Protein AF-A0A528F9V3-F1 (afdb_monomer_lite)

Sequence (70 aa):
IYHFSESQGLEIDTLIHEEGAGQLEINLRHGDPIELADQVFMFKRTIREAALKHEIYATFMAKPIQGQPG

Radius of gyration: 12.8 Å; chains: 1; bounding box: 26×20×33 Å

Secondary structure (DSSP, 8-state):
-HHHHHHTT--EEEEEE-SSTT-EEEEEPP--HHHHHHHHHHHHHHHHHHHHHTT------S-SSTTS--

Foldseek 3Di:
DVVLCVVVVFDWDDWDADQFDVDIDIDGDDDDPVVVVVSVVVVVVSVQVVQVVVVHGDDPDCDPDPPTHD

pLDDT: mean 91.82, std 3.21, range [80.94, 96.44]

Structure (mmCIF, N/CA/C/O backbone):
data_AF-A0A528F9V3-F1
#
_entry.id   AF-A0A528F9V3-F1
#
loop_
_atom_site.group_PDB
_atom_site.id
_atom_site.type_symbol
_atom_site.label_atom_id
_atom_site.label_alt_id
_atom_site.label_comp_id
_atom_site.label_asym_id
_atom_site.label_entity_id
_atom_site.label_seq_id
_atom_site.pdbx_PDB_ins_code
_atom_site.Cartn_x
_atom_site.Cartn_y
_atom_site.Cartn_z
_atom_site.occupancy
_atom_site.B_iso_or_equiv
_atom_site.auth_seq_id
_atom_site.auth_comp_id
_atom_site.auth_asym_id
_atom_site.auth_atom_id
_atom_site.pdbx_PDB_model_num
ATOM 1 N N . ILE A 1 1 ? -6.125 7.828 -3.965 1.00 87.38 1 ILE A N 1
ATOM 2 C CA . ILE A 1 1 ? -5.671 6.979 -2.835 1.00 87.38 1 ILE A CA 1
ATOM 3 C C . ILE A 1 1 ? -5.974 7.646 -1.497 1.00 87.38 1 ILE A C 1
ATOM 5 O O . ILE A 1 1 ? -6.839 7.126 -0.813 1.00 87.38 1 ILE A O 1
ATOM 9 N N . TYR A 1 2 ? -5.404 8.817 -1.177 1.00 88.12 2 TYR A N 1
ATOM 10 C CA . TYR A 1 2 ? -5.660 9.520 0.097 1.00 88.12 2 TYR A CA 1
ATOM 11 C C . TYR A 1 2 ? -7.141 9.641 0.480 1.00 88.12 2 TYR A C 1
ATOM 13 O O . TYR A 1 2 ? -7.519 9.162 1.537 1.00 88.12 2 TYR A O 1
ATOM 21 N N . HIS A 1 3 ? -7.994 10.152 -0.414 1.00 89.94 3 HIS A N 1
ATOM 22 C CA . HIS A 1 3 ? -9.436 10.269 -0.151 1.00 89.94 3 HIS A CA 1
ATOM 23 C C . HIS A 1 3 ? -10.114 8.930 0.202 1.00 89.94 3 HIS A C 1
ATOM 25 O O . HIS A 1 3 ? -10.969 8.864 1.080 1.00 89.94 3 HIS A O 1
ATOM 31 N N . PHE A 1 4 ? -9.717 7.845 -0.469 1.00 89.88 4 PHE A N 1
ATOM 32 C CA . PHE A 1 4 ? -10.263 6.516 -0.196 1.00 89.88 4 PHE A CA 1
ATOM 33 C C . PHE A 1 4 ? -9.785 5.991 1.159 1.00 89.88 4 PHE A C 1
ATOM 35 O O . PHE A 1 4 ? -10.591 5.464 1.918 1.00 89.88 4 PHE A O 1
ATOM 42 N N . SER A 1 5 ? -8.503 6.163 1.479 1.00 89.56 5 SER A N 1
ATOM 43 C CA . SER A 1 5 ? -7.927 5.734 2.756 1.00 89.56 5 SER A CA 1
ATOM 44 C C . SER A 1 5 ? -8.485 6.527 3.938 1.00 89.56 5 SER A C 1
ATOM 46 O O . SER A 1 5 ? -8.896 5.927 4.925 1.00 89.56 5 SER A O 1
ATOM 48 N N . GLU A 1 6 ? -8.611 7.848 3.806 1.00 88.62 6 GLU A N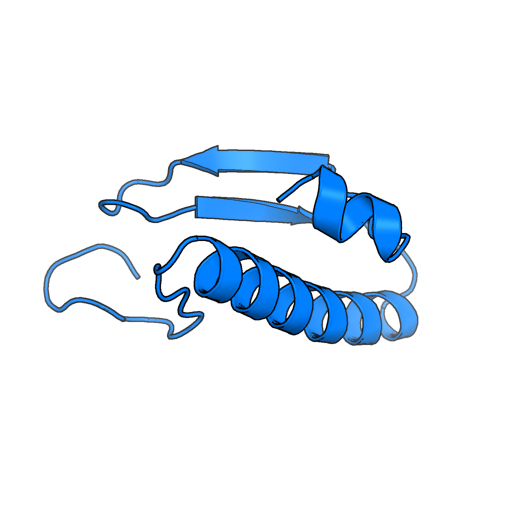 1
ATOM 49 C CA . GLU A 1 6 ? -9.209 8.720 4.822 1.00 88.62 6 GLU A CA 1
ATOM 50 C C . GLU A 1 6 ? -10.665 8.325 5.112 1.00 88.62 6 GLU A C 1
ATOM 52 O O . GLU A 1 6 ? -11.055 8.205 6.271 1.00 88.62 6 GLU A O 1
ATOM 57 N N . SER A 1 7 ? -11.448 7.997 4.076 1.00 87.88 7 SER A N 1
ATOM 58 C CA . SER A 1 7 ? -12.827 7.510 4.250 1.00 87.88 7 SER A CA 1
ATOM 59 C C . SER A 1 7 ? -12.934 6.180 5.012 1.00 87.88 7 SER A C 1
ATOM 61 O O . SER A 1 7 ? -14.003 5.847 5.518 1.00 87.88 7 SER A O 1
ATOM 63 N N . GLN A 1 8 ? -11.835 5.424 5.091 1.00 85.94 8 GLN A N 1
ATOM 64 C CA . GLN A 1 8 ? -11.720 4.152 5.809 1.00 85.94 8 GLN A CA 1
ATOM 65 C C . GLN A 1 8 ? -11.011 4.311 7.164 1.00 85.94 8 GLN A C 1
ATOM 67 O O . GLN A 1 8 ? -10.777 3.314 7.842 1.00 85.94 8 GLN A O 1
ATOM 72 N N . GLY A 1 9 ? -10.641 5.538 7.555 1.00 86.38 9 GLY A N 1
ATOM 73 C CA . GLY A 1 9 ? -9.867 5.800 8.771 1.00 86.38 9 GLY A CA 1
ATOM 74 C C . GLY A 1 9 ? -8.419 5.300 8.708 1.00 86.38 9 GLY A C 1
ATOM 75 O O . GLY A 1 9 ? -7.805 5.093 9.749 1.00 86.38 9 GLY A O 1
ATOM 76 N N . LEU A 1 10 ? -7.875 5.074 7.507 1.00 87.88 10 LEU A N 1
ATOM 77 C CA . LEU A 1 10 ? -6.502 4.613 7.306 1.00 87.88 10 LEU A CA 1
ATOM 78 C C . LEU A 1 10 ? -5.559 5.809 7.157 1.00 87.88 10 LEU A C 1
ATOM 80 O O . LEU A 1 10 ? -5.636 6.551 6.172 1.00 87.88 10 LEU A O 1
ATOM 84 N N . GLU A 1 11 ? -4.639 5.965 8.106 1.00 85.69 11 GLU A N 1
ATOM 85 C CA . GLU A 1 11 ? -3.612 7.004 8.057 1.00 85.69 11 GLU A CA 1
ATOM 86 C C . GLU A 1 11 ? -2.411 6.544 7.217 1.00 85.69 11 GLU A C 1
ATOM 88 O O . GLU A 1 11 ? -1.724 5.575 7.547 1.00 85.69 11 GLU A O 1
ATOM 93 N N . ILE A 1 12 ? -2.157 7.257 6.118 1.00 87.19 12 ILE A N 1
ATOM 94 C CA . ILE A 1 12 ? -0.969 7.075 5.279 1.00 87.19 12 ILE A CA 1
ATOM 95 C C . ILE A 1 12 ? 0.079 8.099 5.707 1.00 87.19 12 ILE A C 1
ATOM 97 O O . ILE A 1 12 ? -0.205 9.295 5.706 1.00 87.19 12 ILE A O 1
ATOM 101 N N . ASP A 1 13 ? 1.293 7.641 6.003 1.00 87.69 13 ASP A N 1
ATOM 102 C CA . ASP A 1 13 ? 2.417 8.519 6.334 1.00 87.69 13 ASP A CA 1
ATOM 103 C C . ASP A 1 13 ? 3.073 9.077 5.066 1.00 87.69 13 ASP A C 1
ATOM 105 O O . ASP A 1 13 ? 3.176 10.289 4.879 1.00 87.69 13 ASP A O 1
ATOM 109 N N . THR A 1 14 ? 3.466 8.192 4.149 1.00 88.31 14 THR A N 1
ATOM 110 C CA . THR A 1 14 ? 4.148 8.575 2.909 1.00 88.31 14 THR A CA 1
ATOM 111 C C . THR A 1 14 ? 3.659 7.765 1.716 1.00 88.31 14 THR A C 1
ATOM 113 O O . THR A 1 14 ? 3.159 6.649 1.858 1.00 88.31 14 THR A O 1
ATOM 116 N N . LEU A 1 15 ? 3.784 8.363 0.530 1.00 91.00 15 LEU A N 1
ATOM 117 C CA . LEU A 1 15 ? 3.576 7.717 -0.760 1.00 91.00 15 LEU A CA 1
ATOM 118 C C . LEU A 1 15 ? 4.705 8.157 -1.686 1.00 91.00 15 LEU A C 1
ATOM 120 O O . LEU A 1 15 ? 4.879 9.357 -1.910 1.00 91.00 15 LEU A O 1
ATOM 124 N N . ILE A 1 16 ? 5.449 7.197 -2.225 1.00 93.88 16 ILE A N 1
ATOM 125 C CA . ILE A 1 16 ? 6.569 7.447 -3.136 1.00 93.88 16 ILE A CA 1
ATOM 126 C C . ILE A 1 16 ? 6.482 6.541 -4.3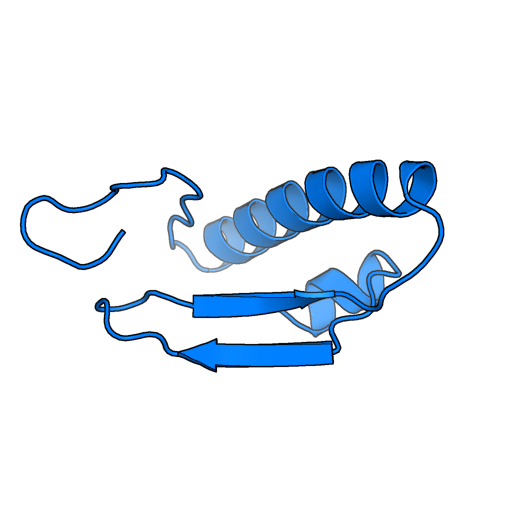67 1.00 93.88 16 ILE A C 1
ATOM 128 O O . ILE A 1 16 ? 5.875 5.470 -4.330 1.00 93.88 16 ILE A O 1
ATOM 132 N N . HIS A 1 17 ? 7.047 7.010 -5.481 1.00 91.75 17 HIS A N 1
ATOM 133 C CA . HIS A 1 17 ? 7.224 6.201 -6.685 1.00 91.75 17 HIS A CA 1
ATOM 134 C C . HIS A 1 17 ? 8.548 5.448 -6.593 1.00 91.75 17 HIS A C 1
ATOM 136 O O . HIS A 1 17 ? 9.574 6.052 -6.284 1.00 91.75 17 HIS A O 1
ATOM 142 N N . GLU A 1 18 ? 8.508 4.158 -6.899 1.00 92.50 18 GLU A N 1
ATOM 143 C CA . GLU A 1 18 ? 9.654 3.253 -6.806 1.00 92.50 18 GLU A CA 1
ATOM 144 C C . GLU A 1 18 ? 10.406 3.127 -8.139 1.00 92.50 18 GLU A C 1
ATOM 146 O O . GLU A 1 18 ? 10.115 3.821 -9.114 1.00 92.50 18 GLU A O 1
ATOM 151 N N . GLU A 1 19 ? 11.412 2.256 -8.198 1.00 89.00 19 GLU A N 1
ATOM 152 C CA . GLU A 1 19 ? 12.200 2.047 -9.419 1.00 89.00 19 GLU A CA 1
ATOM 153 C C . GLU A 1 19 ? 11.379 1.447 -10.577 1.00 89.00 19 GLU A C 1
ATOM 155 O O . GLU A 1 19 ? 11.641 1.738 -11.748 1.00 89.00 19 GLU A O 1
ATOM 160 N N . GLY A 1 20 ? 10.384 0.607 -10.274 1.00 88.31 20 GLY A N 1
ATOM 161 C CA . GLY A 1 20 ? 9.534 -0.032 -11.274 1.00 88.31 20 GLY A CA 1
ATOM 162 C C . GLY A 1 20 ? 8.508 0.919 -11.897 1.00 88.31 20 GLY A C 1
ATOM 163 O O . GLY A 1 20 ? 7.930 1.781 -11.237 1.00 88.31 20 GLY A O 1
ATOM 164 N N . ALA A 1 21 ? 8.212 0.728 -13.185 1.00 87.94 21 ALA A N 1
ATOM 165 C CA . ALA A 1 21 ? 7.184 1.508 -13.873 1.00 87.94 21 ALA A CA 1
ATOM 166 C C . ALA A 1 21 ? 5.798 1.300 -13.233 1.00 87.94 21 ALA A C 1
ATOM 168 O O . ALA A 1 21 ? 5.251 0.196 -13.266 1.00 87.94 21 ALA A O 1
ATOM 169 N N . GLY A 1 22 ? 5.224 2.370 -12.673 1.00 89.62 22 GLY A N 1
ATOM 170 C CA . GLY A 1 22 ? 3.929 2.312 -11.990 1.00 89.62 22 GLY A CA 1
ATOM 171 C C . GLY A 1 22 ? 3.975 1.609 -10.630 1.00 89.62 22 GLY A C 1
ATOM 172 O O . GLY A 1 22 ? 2.919 1.277 -10.089 1.00 89.62 22 GLY A O 1
ATOM 173 N N . GLN A 1 23 ? 5.171 1.375 -10.082 1.00 94.81 23 GLN A N 1
ATOM 174 C CA . GLN A 1 23 ? 5.364 0.835 -8.742 1.00 94.81 23 GLN A CA 1
ATOM 175 C C . GLN A 1 23 ? 5.312 1.968 -7.714 1.00 94.81 23 GLN A C 1
ATOM 177 O O . GLN A 1 23 ? 5.917 3.025 -7.893 1.00 94.81 23 GLN A O 1
ATOM 182 N N . LEU A 1 24 ? 4.565 1.746 -6.635 1.00 94.06 24 LEU A N 1
ATOM 183 C CA . LEU A 1 24 ? 4.377 2.714 -5.562 1.00 94.06 24 LEU A CA 1
ATOM 184 C C . LEU A 1 24 ? 4.662 2.043 -4.221 1.00 94.06 24 LEU A C 1
ATOM 186 O O . LEU A 1 24 ? 4.168 0.941 -3.972 1.00 94.06 24 LEU A O 1
ATOM 190 N N . GLU A 1 25 ? 5.380 2.743 -3.350 1.00 94.00 25 GLU A N 1
ATOM 191 C CA . GLU A 1 25 ? 5.500 2.401 -1.935 1.00 94.00 25 GLU A CA 1
ATOM 192 C C . GLU A 1 25 ? 4.600 3.329 -1.115 1.00 94.00 25 GLU A C 1
ATOM 194 O O . GLU A 1 25 ? 4.513 4.536 -1.362 1.00 94.00 25 GLU A O 1
ATOM 199 N N . ILE A 1 26 ? 3.887 2.745 -0.150 1.00 91.25 26 ILE A N 1
ATOM 200 C CA . ILE A 1 26 ? 3.015 3.466 0.774 1.00 91.25 26 ILE A CA 1
ATOM 201 C C . ILE A 1 26 ? 3.315 2.977 2.185 1.00 91.25 26 ILE A C 1
ATOM 203 O O . ILE A 1 26 ? 3.166 1.787 2.467 1.00 91.25 26 ILE A O 1
ATOM 207 N N . ASN A 1 27 ? 3.682 3.901 3.070 1.00 91.12 27 ASN A N 1
ATOM 208 C CA . ASN A 1 27 ? 3.968 3.596 4.468 1.00 91.12 27 ASN A CA 1
ATOM 209 C C . ASN A 1 27 ? 2.775 3.947 5.360 1.00 91.12 27 ASN A C 1
ATOM 211 O O . ASN A 1 27 ? 2.159 5.008 5.223 1.00 91.12 27 ASN A O 1
ATOM 215 N N . LEU A 1 28 ? 2.461 3.041 6.285 1.00 89.12 28 LEU A N 1
ATOM 216 C CA . LEU A 1 28 ? 1.463 3.243 7.336 1.00 89.12 28 LEU A CA 1
ATOM 217 C C . LEU A 1 28 ? 2.158 3.671 8.633 1.00 89.12 28 LEU A C 1
ATOM 219 O O . LEU A 1 28 ? 3.336 3.376 8.849 1.00 89.12 28 LEU A O 1
ATOM 223 N N . ARG A 1 29 ? 1.426 4.351 9.518 1.00 89.81 29 ARG A N 1
ATOM 224 C CA . ARG A 1 29 ? 1.920 4.670 10.865 1.00 89.81 29 ARG A CA 1
ATOM 225 C C . ARG A 1 29 ? 2.173 3.390 11.668 1.00 89.81 29 ARG A C 1
ATOM 227 O O . ARG A 1 29 ? 1.412 2.436 11.583 1.00 89.81 29 ARG A O 1
ATOM 234 N N . HIS A 1 30 ? 3.230 3.389 12.479 1.00 90.19 30 HIS A N 1
ATOM 235 C CA . HIS A 1 30 ? 3.512 2.301 13.420 1.00 90.19 30 HIS A CA 1
ATOM 236 C C . HIS A 1 30 ? 2.513 2.325 14.590 1.00 90.19 30 HIS A C 1
ATOM 238 O O . HIS A 1 30 ? 2.052 3.393 14.987 1.00 90.19 30 HIS A O 1
ATOM 244 N N . GLY A 1 31 ? 2.212 1.162 15.168 1.00 91.00 31 GLY A N 1
ATOM 245 C CA . GLY A 1 31 ? 1.157 0.998 16.167 1.00 91.00 31 GLY A CA 1
ATOM 246 C C . GLY A 1 31 ? 1.057 -0.439 16.677 1.00 91.00 31 GLY A C 1
ATOM 247 O O . GLY A 1 31 ? 2.019 -1.205 16.569 1.00 91.00 31 GLY A O 1
ATOM 248 N N . ASP A 1 32 ? 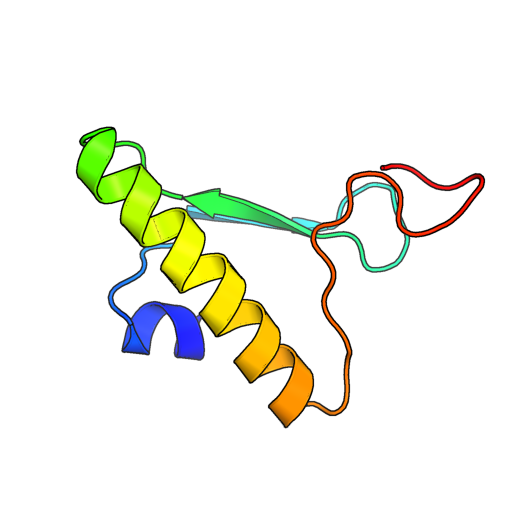-0.099 -0.796 17.238 1.00 95.62 32 ASP A N 1
ATOM 249 C CA . ASP A 1 32 ? -0.355 -2.153 17.724 1.00 95.62 32 ASP A CA 1
ATOM 250 C C . ASP A 1 32 ? -0.307 -3.172 16.567 1.00 95.62 32 ASP A C 1
ATOM 252 O O . ASP A 1 32 ? -0.952 -2.970 15.536 1.00 95.62 32 ASP A O 1
ATOM 256 N N . PRO A 1 33 ? 0.452 -4.275 16.691 1.00 94.44 33 PRO A N 1
ATOM 257 C CA . PRO A 1 33 ? 0.670 -5.197 15.581 1.00 94.44 33 PRO A CA 1
ATOM 258 C C . PRO A 1 33 ? -0.598 -5.918 15.108 1.00 94.44 33 PRO A C 1
ATOM 260 O O . PRO A 1 33 ? -0.671 -6.270 13.929 1.00 94.44 33 PRO A O 1
ATOM 263 N N . ILE A 1 34 ? -1.578 -6.159 15.986 1.00 96.00 34 ILE A N 1
ATOM 264 C CA . ILE A 1 34 ? -2.832 -6.820 15.602 1.00 96.00 34 ILE A CA 1
ATOM 265 C C . ILE A 1 34 ? -3.696 -5.830 14.823 1.00 96.00 34 ILE A C 1
ATOM 267 O O . ILE A 1 34 ? -4.150 -6.149 13.72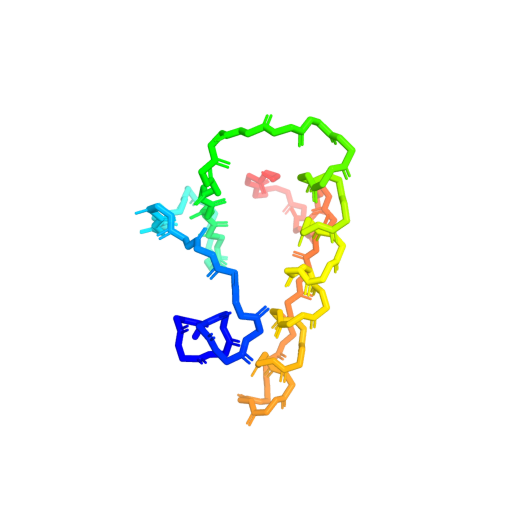5 1.00 96.00 34 ILE A O 1
ATOM 271 N N . GLU A 1 35 ? -3.847 -4.607 15.333 1.00 92.38 35 GLU A N 1
ATOM 272 C CA . GLU A 1 35 ? -4.597 -3.552 14.640 1.00 92.38 35 GLU A CA 1
ATOM 273 C C . GLU A 1 35 ? -3.979 -3.219 13.274 1.00 92.38 35 GLU A C 1
ATOM 275 O O . GLU A 1 35 ? -4.688 -3.083 12.275 1.00 92.38 35 GLU A O 1
ATOM 280 N N . LEU A 1 36 ? -2.646 -3.150 13.196 1.00 92.19 36 LEU A N 1
ATOM 281 C CA . LEU A 1 36 ? -1.940 -2.900 11.941 1.00 92.19 36 LEU A CA 1
ATOM 282 C C . LEU A 1 36 ? -2.129 -4.022 10.921 1.00 92.19 36 LEU A C 1
ATOM 284 O O . LEU A 1 36 ? -2.252 -3.743 9.726 1.00 92.19 36 LEU A O 1
ATOM 288 N N . ALA A 1 37 ? -2.164 -5.282 11.358 1.00 94.06 37 ALA A N 1
ATOM 289 C CA . ALA A 1 37 ? -2.422 -6.394 10.452 1.00 94.06 37 ALA A CA 1
ATOM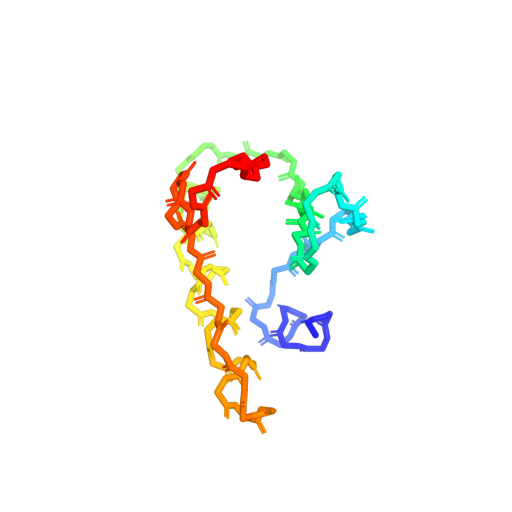 290 C C . ALA A 1 37 ? -3.787 -6.228 9.765 1.00 94.06 37 ALA A C 1
ATOM 292 O O . ALA A 1 37 ? -3.870 -6.322 8.536 1.00 94.06 37 ALA A O 1
ATOM 293 N N . ASP A 1 38 ? -4.827 -5.891 10.530 1.00 93.19 38 ASP A N 1
ATOM 294 C CA . ASP A 1 38 ? -6.170 -5.635 10.001 1.00 93.19 38 ASP A CA 1
ATOM 295 C C . ASP A 1 38 ? -6.191 -4.424 9.056 1.00 93.19 38 ASP A C 1
ATOM 297 O O . ASP A 1 38 ? -6.753 -4.491 7.953 1.00 93.19 38 ASP A O 1
ATOM 301 N N . GLN A 1 39 ? -5.504 -3.339 9.427 1.00 92.56 39 GLN A N 1
ATOM 302 C CA . GLN A 1 39 ? -5.366 -2.156 8.577 1.00 92.56 39 GLN A CA 1
ATOM 303 C C . GLN A 1 39 ? -4.698 -2.480 7.238 1.00 92.56 39 GLN A C 1
ATOM 305 O O . GLN A 1 39 ? -5.165 -2.007 6.202 1.00 92.56 39 GLN A O 1
ATOM 310 N N . VAL A 1 40 ? -3.664 -3.327 7.208 1.00 93.06 40 VAL A N 1
ATOM 311 C CA . VAL A 1 40 ? -2.994 -3.734 5.960 1.00 93.06 40 VAL A CA 1
ATOM 312 C C . VAL A 1 40 ? -3.956 -4.467 5.021 1.00 93.06 40 VAL A C 1
ATOM 314 O O . VAL A 1 40 ? -3.942 -4.227 3.808 1.00 93.06 40 VAL A O 1
ATOM 317 N N . PHE A 1 41 ? -4.819 -5.345 5.541 1.00 93.62 41 PHE A N 1
ATOM 318 C CA . PHE A 1 41 ? -5.823 -6.023 4.714 1.00 93.62 41 PHE A CA 1
ATOM 319 C C . PHE A 1 41 ? -6.856 -5.041 4.152 1.00 93.62 41 PHE A C 1
ATOM 321 O O . PHE A 1 41 ? -7.144 -5.066 2.948 1.00 93.62 41 PHE A O 1
ATOM 328 N N . MET A 1 42 ? -7.370 -4.143 4.995 1.00 93.44 42 MET A N 1
ATOM 329 C CA . MET A 1 42 ? -8.323 -3.107 4.585 1.00 93.44 42 MET A CA 1
ATOM 330 C C . MET A 1 42 ? -7.719 -2.134 3.574 1.00 93.44 42 MET A C 1
ATOM 332 O O . MET A 1 42 ? -8.366 -1.772 2.588 1.00 93.44 42 MET A O 1
ATOM 336 N N . PHE A 1 43 ? -6.454 -1.777 3.755 1.00 93.88 43 PHE A N 1
ATOM 337 C CA . PHE A 1 43 ? -5.701 -0.940 2.839 1.00 93.88 43 PHE A CA 1
ATOM 338 C C . PHE A 1 43 ? -5.578 -1.592 1.459 1.00 93.88 43 PHE A C 1
ATOM 340 O O . PHE A 1 43 ? -5.972 -0.995 0.456 1.00 93.88 43 PHE A O 1
ATOM 347 N N . LYS A 1 44 ? -5.137 -2.857 1.387 1.00 94.75 44 LYS A N 1
ATOM 348 C CA . LYS A 1 44 ? -5.037 -3.597 0.114 1.00 94.75 44 LYS A CA 1
ATOM 349 C C . LYS A 1 44 ? -6.372 -3.664 -0.625 1.00 94.75 44 LYS A C 1
ATOM 351 O O . LYS A 1 44 ? -6.405 -3.547 -1.850 1.00 94.75 44 LYS A O 1
ATOM 356 N N . ARG A 1 45 ? -7.477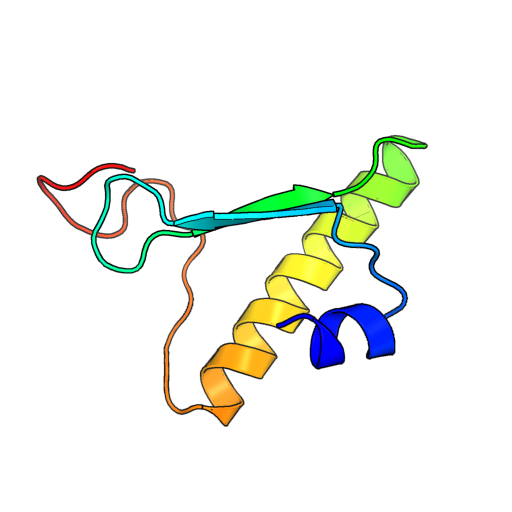 -3.852 0.104 1.00 94.88 45 ARG A N 1
ATOM 357 C CA . ARG A 1 45 ? -8.827 -3.828 -0.474 1.00 94.88 45 ARG A CA 1
ATOM 358 C C . ARG A 1 45 ? -9.170 -2.444 -1.020 1.00 94.88 45 ARG A C 1
ATOM 360 O O . ARG A 1 45 ? -9.566 -2.333 -2.174 1.00 94.88 45 ARG A O 1
ATOM 367 N N . THR A 1 46 ? -8.955 -1.404 -0.223 1.00 94.44 46 THR A N 1
ATOM 368 C CA . THR A 1 46 ? -9.223 -0.006 -0.586 1.00 94.44 46 THR A CA 1
ATOM 369 C C . THR A 1 46 ? -8.475 0.414 -1.851 1.00 94.44 46 THR A C 1
ATOM 371 O O . THR A 1 46 ? -9.064 1.030 -2.736 1.00 94.44 46 THR A O 1
ATOM 374 N N . ILE A 1 47 ? -7.202 0.031 -1.984 1.00 95.00 47 ILE A N 1
ATOM 375 C CA . ILE A 1 47 ? -6.401 0.317 -3.181 1.00 95.00 47 ILE A CA 1
ATOM 376 C C . ILE A 1 47 ? -6.974 -0.369 -4.423 1.00 95.00 47 ILE A C 1
ATOM 378 O O . ILE A 1 47 ? -7.051 0.260 -5.476 1.00 95.00 47 ILE A O 1
ATOM 382 N N . ARG A 1 48 ? -7.414 -1.629 -4.315 1.00 95.38 48 ARG A N 1
ATOM 383 C CA . ARG A 1 48 ? -8.052 -2.326 -5.442 1.00 95.38 48 ARG A CA 1
ATOM 384 C C . ARG A 1 48 ? -9.351 -1.647 -5.863 1.00 95.38 48 ARG A C 1
ATOM 386 O O . ARG A 1 48 ? -9.538 -1.420 -7.050 1.00 95.38 48 ARG A O 1
ATOM 393 N N . GLU A 1 49 ? -10.203 -1.268 -4.912 1.00 94.56 49 GLU A N 1
ATOM 394 C CA . GLU A 1 49 ? -11.450 -0.546 -5.205 1.00 94.56 49 GLU A CA 1
ATOM 395 C C . GLU A 1 49 ? -11.194 0.815 -5.859 1.00 94.56 49 GLU A C 1
ATOM 397 O O . GLU A 1 49 ? -11.859 1.184 -6.828 1.00 94.56 49 GLU A O 1
ATOM 402 N N . ALA A 1 50 ? -10.202 1.560 -5.362 1.00 94.00 50 ALA A N 1
ATOM 403 C CA . ALA A 1 50 ? -9.794 2.815 -5.975 1.00 94.00 50 ALA A CA 1
ATOM 404 C C . ALA A 1 50 ? -9.304 2.590 -7.413 1.00 94.00 50 ALA A C 1
ATOM 406 O O . ALA A 1 50 ? -9.742 3.296 -8.315 1.00 94.00 50 ALA A O 1
ATOM 407 N N . ALA A 1 51 ? -8.452 1.586 -7.647 1.00 95.12 51 ALA A N 1
ATOM 408 C CA . ALA A 1 51 ? -7.946 1.272 -8.981 1.00 95.12 51 ALA A CA 1
ATOM 409 C C . ALA A 1 51 ? -9.085 0.907 -9.947 1.00 95.12 51 ALA A C 1
ATOM 411 O O . ALA A 1 51 ? -9.166 1.479 -11.032 1.00 95.12 51 ALA A O 1
ATOM 412 N N . LEU A 1 52 ? -10.018 0.050 -9.513 1.00 95.44 52 LEU A N 1
ATOM 413 C CA . LEU A 1 52 ? -11.181 -0.357 -10.305 1.00 95.44 52 LEU A CA 1
ATOM 414 C C . LEU A 1 52 ? -12.051 0.835 -10.719 1.00 95.44 52 LEU A C 1
ATOM 416 O O . LEU A 1 52 ? -12.451 0.921 -11.877 1.00 95.44 52 LEU A O 1
ATOM 420 N N . LYS A 1 53 ? -12.304 1.788 -9.812 1.00 95.25 53 LYS A N 1
ATOM 421 C CA . LYS A 1 53 ? -13.056 3.017 -10.135 1.00 95.25 53 LYS A CA 1
ATOM 422 C C . LYS A 1 53 ? -12.365 3.915 -11.160 1.00 95.25 53 LYS A C 1
ATOM 424 O O . LYS A 1 53 ? -13.028 4.754 -11.761 1.00 95.25 53 LYS A O 1
ATOM 429 N N . HIS A 1 54 ? -11.059 3.758 -11.332 1.00 95.12 54 HIS A N 1
ATOM 430 C CA . HIS A 1 54 ? -10.258 4.482 -12.311 1.00 95.12 54 HIS A CA 1
ATOM 431 C C . HIS A 1 54 ? -9.877 3.615 -13.519 1.00 95.12 54 HIS A C 1
ATOM 433 O O . HIS A 1 54 ? -8.990 4.004 -14.270 1.00 95.12 54 HIS A O 1
ATOM 439 N N . GLU A 1 55 ? -10.527 2.459 -13.708 1.00 96.44 55 GLU A N 1
ATOM 440 C CA . GLU A 1 55 ? -10.283 1.535 -14.828 1.00 96.44 55 GLU A CA 1
ATOM 441 C C . GLU A 1 55 ? -8.829 1.019 -14.898 1.00 96.44 55 GLU A C 1
ATOM 443 O O . GLU A 1 55 ? -8.317 0.665 -15.959 1.00 96.44 55 GLU A O 1
ATOM 448 N N . ILE A 1 56 ? -8.157 0.946 -13.744 1.00 95.38 56 ILE A N 1
ATOM 449 C CA . ILE A 1 56 ? -6.783 0.456 -13.581 1.00 95.38 56 ILE A CA 1
ATOM 450 C C . ILE A 1 56 ? -6.791 -0.800 -12.701 1.00 95.38 56 ILE A C 1
ATOM 452 O O . ILE A 1 56 ? -7.662 -0.994 -11.853 1.00 95.38 56 ILE A O 1
ATOM 456 N N . TYR A 1 57 ? -5.784 -1.659 -12.866 1.00 94.44 57 TYR A N 1
ATOM 457 C CA . TYR A 1 57 ? -5.568 -2.815 -12.000 1.00 94.44 57 TYR A CA 1
ATOM 458 C C . TYR A 1 57 ? -4.366 -2.609 -11.072 1.00 94.44 57 TYR A C 1
ATOM 460 O O . TYR A 1 57 ? -3.248 -2.391 -11.534 1.00 94.44 57 TYR A O 1
ATOM 468 N N . ALA A 1 58 ? -4.588 -2.723 -9.761 1.00 95.44 58 ALA A N 1
ATOM 469 C CA . ALA A 1 58 ? -3.527 -2.715 -8.756 1.00 95.44 58 ALA A CA 1
ATOM 470 C C . ALA A 1 58 ? -3.210 -4.142 -8.284 1.00 95.44 58 ALA A C 1
ATOM 472 O O . ALA A 1 58 ? -4.109 -4.904 -7.913 1.00 95.44 58 ALA A O 1
ATOM 473 N N . THR A 1 59 ? -1.924 -4.495 -8.247 1.00 94.56 59 THR A N 1
ATOM 474 C CA . THR A 1 59 ? -1.441 -5.806 -7.794 1.00 94.56 59 THR A CA 1
ATOM 475 C C . THR A 1 59 ? -0.458 -5.670 -6.636 1.00 94.56 59 THR A C 1
ATOM 477 O O . THR A 1 59 ? 0.293 -4.708 -6.557 1.00 94.56 59 THR A O 1
ATOM 480 N N . PHE A 1 60 ? -0.473 -6.660 -5.744 1.00 95.06 60 PHE A N 1
ATOM 481 C CA . PHE A 1 60 ? 0.446 -6.790 -4.605 1.00 95.06 60 PHE A CA 1
ATOM 482 C C . PHE A 1 60 ? 1.291 -8.069 -4.723 1.00 95.06 60 PHE A C 1
ATOM 484 O O . PHE A 1 60 ? 1.751 -8.617 -3.723 1.00 95.06 60 PHE A O 1
ATOM 491 N N . MET A 1 61 ? 1.403 -8.620 -5.935 1.00 95.19 61 MET A N 1
ATOM 492 C CA . MET A 1 61 ? 2.307 -9.733 -6.215 1.00 95.19 61 MET A CA 1
ATOM 493 C C . MET A 1 61 ? 3.748 -9.249 -6.088 1.00 95.19 61 MET A C 1
ATOM 495 O O . MET A 1 61 ? 4.075 -8.207 -6.635 1.00 95.19 61 MET A O 1
ATOM 499 N N . ALA A 1 62 ? 4.616 -10.044 -5.465 1.00 93.12 62 ALA A N 1
ATOM 500 C CA . ALA A 1 62 ? 6.030 -9.699 -5.269 1.00 93.12 62 ALA A CA 1
ATOM 501 C C . ALA A 1 62 ? 6.863 -9.625 -6.568 1.00 93.12 62 ALA A C 1
ATOM 503 O O . ALA A 1 62 ? 8.037 -9.272 -6.540 1.00 93.12 62 ALA A O 1
ATOM 504 N N . LYS A 1 63 ? 6.304 -10.059 -7.706 1.00 92.94 63 LYS A N 1
ATOM 505 C CA . LYS A 1 63 ? 6.955 -9.966 -9.017 1.00 92.94 63 LYS A CA 1
ATOM 506 C C . LYS A 1 63 ? 5.910 -9.899 -10.132 1.00 92.94 63 LYS A C 1
ATOM 508 O O . LYS A 1 63 ? 5.595 -10.926 -10.734 1.00 92.94 63 LYS A O 1
ATOM 513 N N . PRO A 1 64 ? 5.315 -8.725 -10.384 1.00 92.06 64 PRO A N 1
ATOM 514 C CA . PRO A 1 64 ? 4.229 -8.613 -11.351 1.00 92.06 64 PRO A CA 1
ATOM 515 C C . PRO A 1 64 ? 4.726 -8.613 -12.803 1.00 92.06 64 PRO A C 1
ATOM 517 O O . PRO A 1 64 ? 4.009 -9.071 -13.687 1.00 92.06 64 PRO A O 1
ATOM 520 N N . ILE A 1 65 ? 5.947 -8.125 -13.054 1.00 91.19 65 ILE A N 1
ATOM 521 C CA . ILE A 1 65 ? 6.532 -8.008 -14.394 1.00 91.19 65 ILE A CA 1
ATOM 522 C C . ILE A 1 65 ? 7.923 -8.650 -14.392 1.00 91.19 65 ILE A C 1
ATOM 524 O O . ILE A 1 65 ? 8.786 -8.328 -13.572 1.00 91.19 65 ILE A O 1
ATOM 528 N N . GLN A 1 66 ? 8.154 -9.578 -15.321 1.00 93.81 66 GLN A N 1
ATOM 529 C CA . GLN A 1 66 ? 9.460 -10.211 -15.482 1.00 93.81 66 GLN A CA 1
ATOM 530 C C . GLN A 1 66 ? 10.503 -9.178 -15.936 1.00 93.81 66 GLN A C 1
ATOM 532 O O . GLN A 1 66 ? 10.254 -8.392 -16.844 1.00 93.81 66 GLN A O 1
ATOM 537 N N . GLY A 1 67 ? 11.683 -9.189 -15.309 1.00 90.94 67 GLY A N 1
ATOM 538 C CA . GLY A 1 67 ? 12.781 -8.275 -15.651 1.00 90.94 67 GLY A CA 1
ATOM 539 C C . GLY A 1 67 ? 12.659 -6.850 -15.092 1.00 90.94 67 GLY A C 1
ATOM 540 O O . GLY A 1 67 ? 13.550 -6.049 -15.341 1.00 90.94 67 GLY A O 1
ATOM 541 N N . GLN A 1 68 ? 11.610 -6.539 -14.324 1.00 90.81 68 GLN A N 1
ATOM 542 C CA . GLN A 1 68 ? 11.452 -5.277 -13.580 1.00 90.81 68 GLN A CA 1
ATOM 543 C C . GLN A 1 68 ? 11.683 -5.495 -12.079 1.00 90.81 68 GLN A C 1
ATOM 545 O O . GLN A 1 68 ? 11.666 -6.654 -11.654 1.00 90.81 68 GLN A O 1
ATOM 550 N N . PRO A 1 69 ? 11.888 -4.447 -11.263 1.00 86.56 69 PRO A N 1
ATOM 551 C CA . PRO A 1 69 ? 11.844 -4.547 -9.802 1.00 86.56 69 PRO A CA 1
ATOM 552 C C . PRO A 1 69 ? 10.565 -5.241 -9.295 1.00 86.56 69 PRO A C 1
ATOM 554 O O . PRO A 1 69 ? 9.556 -5.312 -10.000 1.00 86.56 69 PRO A O 1
ATOM 557 N N . GLY A 1 70 ? 10.677 -5.900 -8.138 1.00 80.94 70 GLY A N 1
ATOM 558 C CA . GLY A 1 70 ? 9.575 -6.629 -7.495 1.00 80.94 70 GLY A CA 1
ATOM 559 C C . GLY A 1 70 ? 8.837 -5.755 -6.502 1.00 80.94 70 GLY A C 1
ATOM 560 O O . GLY A 1 70 ? 9.519 -4.891 -5.912 1.00 80.94 70 GLY A O 1
#